Protein AF-A0A228JAV1-F1 (afdb_monomer_lite)

Foldseek 3Di:
DDDPPDDLQVLQVQLVHHSLVSVLCVDDPPDPSHDPDDVSSVVSVCVVVVVVPPDD

pLDDT: mean 83.52, std 14.54, range [37.69, 94.5]

Secondary structure (DSSP, 8-state):
----S--HHHHHHHTT--HHHHHHHHS-TTSTT--PPPHHHHHHHHHHHHHTT---

Radius of gyration: 12.54 Å; chains: 1; bounding box: 41×23×24 Å

Structure (mmCIF, N/CA/C/O backbone):
data_AF-A0A228JAV1-F1
#
_entry.id   AF-A0A228JAV1-F1
#
loop_
_atom_site.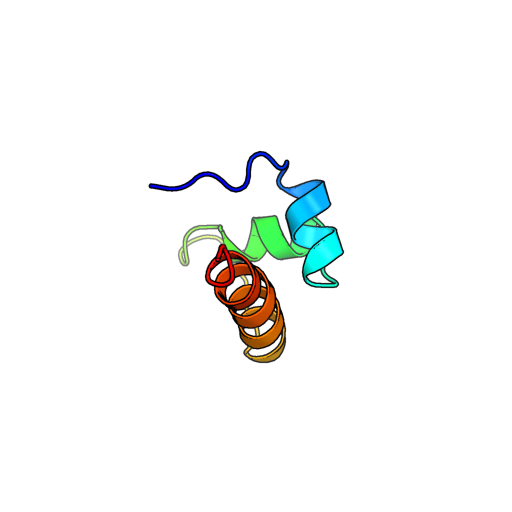group_PDB
_atom_site.id
_atom_site.type_symbol
_atom_site.label_atom_id
_atom_site.label_alt_id
_atom_site.label_comp_id
_atom_site.label_asym_id
_atom_site.label_entity_id
_atom_site.label_seq_id
_atom_site.pdbx_PDB_ins_code
_atom_site.Cartn_x
_atom_site.Cartn_y
_atom_site.Cartn_z
_atom_site.occupancy
_atom_site.B_iso_or_equiv
_atom_site.auth_seq_id
_atom_site.auth_comp_id
_atom_site.auth_asym_id
_atom_site.auth_atom_id
_atom_site.pdbx_PDB_model_num
ATOM 1 N N . MET A 1 1 ? -12.528 8.332 -6.475 1.00 42.81 1 MET A N 1
ATOM 2 C CA . MET A 1 1 ? -11.399 7.602 -5.863 1.00 42.81 1 MET A CA 1
ATOM 3 C C . MET A 1 1 ? -11.370 8.026 -4.405 1.00 42.81 1 MET A C 1
ATOM 5 O O . MET A 1 1 ? -11.009 9.164 -4.138 1.00 42.81 1 MET A O 1
ATOM 9 N N . SER A 1 2 ? -11.897 7.209 -3.492 1.00 55.84 2 SER A N 1
ATOM 10 C CA . SER A 1 2 ? -11.961 7.576 -2.073 1.00 55.84 2 SER A CA 1
ATOM 11 C C . SER A 1 2 ? -10.555 7.494 -1.491 1.00 55.84 2 SER A C 1
ATOM 13 O O . SER A 1 2 ? -9.960 6.420 -1.444 1.00 55.84 2 SER A O 1
ATOM 15 N N . VAL A 1 3 ? -9.993 8.644 -1.131 1.00 65.94 3 VAL A N 1
ATOM 16 C CA . VAL A 1 3 ? -8.710 8.722 -0.435 1.00 65.94 3 VAL A CA 1
ATOM 17 C C . VAL A 1 3 ? -9.010 8.513 1.043 1.00 65.94 3 VAL A C 1
ATOM 19 O O . VAL A 1 3 ? -9.836 9.229 1.595 1.00 65.94 3 VAL A O 1
ATOM 22 N N . LEU A 1 4 ? -8.339 7.559 1.689 1.00 69.62 4 LEU A N 1
ATOM 23 C CA . LEU A 1 4 ? -8.545 7.210 3.104 1.00 69.62 4 LEU A CA 1
ATOM 24 C C . LEU A 1 4 ? -8.162 8.334 4.099 1.00 69.62 4 LEU A C 1
ATOM 26 O O . LEU A 1 4 ? -8.146 8.099 5.301 1.00 69.62 4 LEU A O 1
ATOM 30 N N . GLY A 1 5 ? -7.829 9.540 3.623 1.00 79.25 5 GLY A N 1
ATOM 31 C CA . GLY A 1 5 ? -7.471 10.688 4.462 1.00 79.25 5 GLY A CA 1
ATOM 32 C C . GLY A 1 5 ? -6.251 10.466 5.363 1.00 79.25 5 GLY A C 1
ATOM 33 O O . GLY A 1 5 ? -6.069 11.219 6.309 1.00 79.25 5 GLY A O 1
ATOM 34 N N . MET A 1 6 ? -5.437 9.443 5.087 1.00 83.88 6 MET A N 1
ATOM 35 C CA . MET A 1 6 ? -4.280 9.050 5.894 1.00 83.88 6 MET A CA 1
ATOM 36 C C . MET A 1 6 ? -2.993 9.080 5.076 1.00 83.88 6 MET A C 1
ATOM 38 O O . MET A 1 6 ? -2.997 8.912 3.852 1.00 83.88 6 MET A O 1
ATOM 42 N N . THR A 1 7 ? -1.877 9.269 5.767 1.00 89.25 7 THR A N 1
ATOM 43 C CA . THR A 1 7 ? -0.536 9.20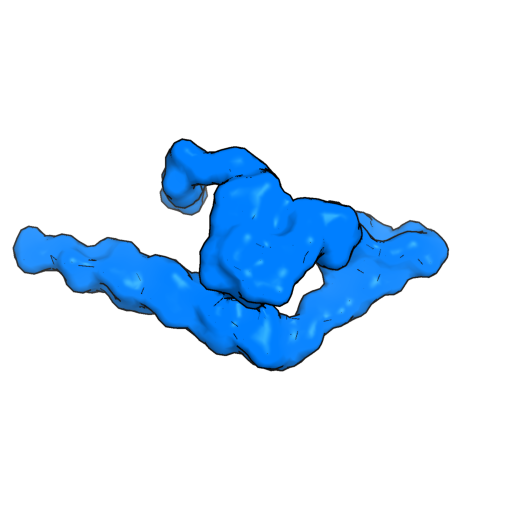9 5.194 1.00 89.25 7 THR A CA 1
ATOM 44 C C . THR A 1 7 ? -0.130 7.771 4.853 1.00 89.25 7 THR A C 1
ATOM 46 O O . THR A 1 7 ? -0.720 6.790 5.310 1.00 89.25 7 THR A O 1
ATOM 49 N N . ARG A 1 8 ? 0.928 7.619 4.042 1.00 88.00 8 ARG A N 1
ATOM 50 C CA . ARG A 1 8 ? 1.507 6.296 3.738 1.00 88.00 8 ARG A CA 1
ATOM 51 C C . ARG A 1 8 ? 2.026 5.578 4.982 1.00 88.00 8 ARG A C 1
ATOM 53 O O . ARG A 1 8 ? 2.037 4.353 4.999 1.00 88.00 8 ARG A O 1
ATOM 60 N N . GLU A 1 9 ? 2.489 6.327 5.976 1.00 90.38 9 GLU A N 1
ATOM 61 C CA . GLU A 1 9 ? 2.998 5.764 7.224 1.00 90.38 9 GLU A CA 1
ATOM 62 C C . GLU A 1 9 ? 1.860 5.150 8.036 1.00 90.38 9 GLU A C 1
ATOM 64 O O . GLU A 1 9 ? 1.885 3.949 8.285 1.00 90.38 9 GLU A O 1
ATOM 69 N N . GLU A 1 10 ? 0.800 5.920 8.285 1.00 89.62 10 GLU A N 1
ATOM 70 C CA . GLU A 1 10 ? -0.399 5.444 8.986 1.00 89.62 10 GLU A CA 1
ATOM 71 C C . GLU A 1 10 ? -1.052 4.252 8.270 1.00 89.62 10 GLU A C 1
ATOM 73 O O . GLU A 1 10 ? -1.505 3.297 8.905 1.00 89.62 10 GLU A O 1
ATOM 78 N N . PHE A 1 11 ? -1.078 4.268 6.931 1.00 89.00 11 PHE A N 1
ATOM 79 C CA . PHE A 1 11 ? -1.577 3.133 6.158 1.00 89.00 11 PHE A CA 1
ATOM 80 C C . PHE A 1 11 ? -0.699 1.889 6.334 1.00 89.00 11 PHE A C 1
ATOM 82 O O . PHE A 1 11 ? -1.231 0.796 6.530 1.00 89.00 11 PHE A O 1
ATOM 89 N N . ALA A 1 12 ? 0.629 2.041 6.282 1.00 91.69 12 ALA A N 1
ATOM 90 C CA . ALA A 1 12 ? 1.560 0.937 6.492 1.00 91.69 12 ALA A CA 1
ATOM 91 C C . ALA A 1 12 ? 1.402 0.342 7.900 1.00 91.69 12 ALA A C 1
ATOM 93 O O . ALA A 1 12 ? 1.293 -0.878 8.033 1.00 91.69 12 ALA A O 1
ATOM 94 N N . GLU A 1 13 ? 1.297 1.187 8.927 1.00 91.12 13 GLU A N 1
ATOM 95 C CA . GLU A 1 13 ? 1.081 0.752 10.309 1.00 91.12 13 GLU A CA 1
ATOM 96 C C . GLU A 1 13 ? -0.227 -0.030 10.468 1.00 91.12 13 GLU A C 1
ATOM 98 O O . GLU A 1 13 ? -0.236 -1.101 11.078 1.00 91.12 13 GLU A O 1
ATOM 103 N N . ARG A 1 14 ? -1.321 0.427 9.843 1.00 88.94 14 ARG A N 1
ATOM 104 C CA . ARG A 1 14 ? -2.621 -0.265 9.891 1.00 88.94 14 ARG A CA 1
ATOM 105 C C . ARG A 1 14 ? -2.610 -1.662 9.274 1.00 88.94 14 ARG A C 1
ATOM 107 O O . ARG A 1 14 ? -3.385 -2.509 9.710 1.00 88.94 14 ARG A O 1
ATOM 114 N N . ILE A 1 15 ? -1.758 -1.912 8.280 1.00 90.62 15 ILE A N 1
ATOM 115 C CA . ILE A 1 15 ? -1.604 -3.238 7.653 1.00 90.62 15 ILE A CA 1
ATOM 116 C C . ILE A 1 15 ? -0.442 -4.049 8.246 1.00 90.62 15 ILE A C 1
ATOM 118 O O . ILE A 1 15 ? -0.072 -5.082 7.687 1.00 90.62 15 ILE A O 1
ATOM 122 N N . GLY A 1 16 ? 0.147 -3.589 9.358 1.00 90.38 16 GLY A N 1
ATOM 123 C CA . GLY A 1 16 ? 1.244 -4.269 10.051 1.00 90.38 16 GLY A CA 1
ATOM 124 C C . GLY A 1 16 ? 2.570 -4.253 9.284 1.00 90.38 16 GLY A C 1
ATOM 125 O O . GLY A 1 16 ? 3.408 -5.135 9.471 1.00 90.38 16 GLY A O 1
ATOM 126 N N . ALA A 1 17 ? 2.765 -3.280 8.394 1.00 92.75 17 ALA A N 1
ATOM 127 C CA . ALA A 1 17 ? 3.953 -3.140 7.565 1.00 92.75 17 ALA A CA 1
ATOM 128 C C . ALA A 1 17 ? 4.748 -1.880 7.926 1.00 92.75 17 ALA A C 1
ATOM 130 O O . ALA A 1 17 ? 4.228 -0.893 8.434 1.00 92.75 17 ALA A O 1
ATOM 131 N N . LYS A 1 18 ? 6.044 -1.877 7.604 1.00 93.12 18 LYS A N 1
ATOM 132 C CA . LYS A 1 18 ? 6.850 -0.650 7.658 1.00 93.12 18 LYS A CA 1
ATOM 133 C C . LYS A 1 18 ? 6.575 0.201 6.422 1.00 93.12 18 LYS A C 1
ATOM 135 O O . LYS A 1 18 ? 6.452 -0.350 5.327 1.00 93.12 18 LYS A O 1
ATOM 140 N N . LYS A 1 19 ? 6.631 1.531 6.554 1.00 92.69 19 LYS A N 1
ATOM 141 C CA . LYS A 1 19 ? 6.537 2.476 5.424 1.00 92.69 19 LYS A CA 1
ATOM 142 C C . LYS A 1 19 ? 7.424 2.072 4.238 1.00 92.69 19 LYS A C 1
ATOM 144 O O . LYS A 1 19 ? 6.967 2.072 3.104 1.00 92.69 19 LYS A O 1
ATOM 149 N N . ARG A 1 20 ? 8.668 1.645 4.494 1.00 93.00 20 ARG A N 1
ATOM 150 C CA . ARG A 1 20 ? 9.587 1.200 3.430 1.00 93.00 20 ARG A CA 1
ATOM 151 C C . ARG A 1 20 ? 9.130 -0.076 2.715 1.00 93.00 20 ARG A C 1
ATOM 153 O O . ARG A 1 20 ? 9.351 -0.200 1.520 1.00 93.00 20 ARG A O 1
ATOM 160 N N . ALA A 1 21 ? 8.486 -1.009 3.417 1.00 93.50 21 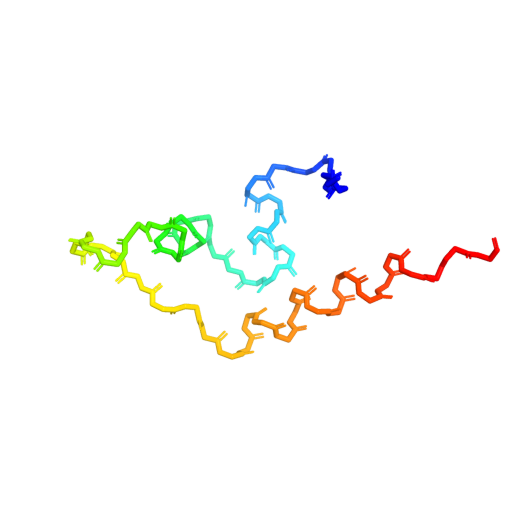ALA A N 1
ATOM 161 C CA . ALA A 1 21 ? 7.918 -2.194 2.775 1.00 93.50 21 ALA A CA 1
ATOM 162 C C . ALA A 1 21 ? 6.774 -1.796 1.834 1.00 93.50 21 ALA A C 1
ATOM 164 O O . ALA A 1 21 ? 6.758 -2.232 0.689 1.00 93.50 21 ALA A O 1
ATOM 165 N N . LEU A 1 22 ? 5.891 -0.900 2.288 1.00 93.06 22 LEU A N 1
ATOM 166 C CA . LEU A 1 22 ? 4.831 -0.338 1.456 1.00 93.06 22 LEU A CA 1
ATOM 167 C C . LEU A 1 22 ? 5.395 0.401 0.237 1.00 93.06 22 LEU A C 1
ATOM 169 O O . LEU A 1 22 ? 4.943 0.159 -0.876 1.00 93.06 22 LEU A O 1
ATOM 173 N N . ASP A 1 23 ? 6.392 1.268 0.428 1.00 93.44 23 ASP A N 1
ATOM 174 C CA . ASP A 1 23 ? 7.026 1.988 -0.680 1.00 93.44 23 ASP A CA 1
ATOM 175 C C . ASP A 1 23 ? 7.614 0.999 -1.703 1.00 93.44 23 ASP A C 1
ATOM 177 O O . ASP A 1 23 ? 7.350 1.147 -2.892 1.00 93.44 23 ASP A O 1
ATOM 181 N N . ASN A 1 24 ? 8.291 -0.068 -1.258 1.00 94.50 24 ASN A N 1
ATOM 182 C CA . ASN A 1 24 ? 8.820 -1.112 -2.145 1.00 94.50 24 ASN A CA 1
ATOM 183 C C . ASN A 1 24 ? 7.729 -1.868 -2.922 1.00 94.50 24 ASN A C 1
ATOM 185 O O . ASN A 1 24 ? 7.974 -2.299 -4.048 1.00 94.50 24 ASN A O 1
ATOM 189 N N . TRP A 1 25 ? 6.538 -2.041 -2.342 1.00 93.75 25 TRP A N 1
ATOM 190 C CA . TRP A 1 25 ? 5.392 -2.658 -3.023 1.00 93.75 25 TRP A CA 1
ATOM 191 C C . TRP A 1 25 ? 4.769 -1.751 -4.082 1.00 93.75 25 TRP A C 1
ATOM 193 O O . TRP A 1 25 ? 4.190 -2.242 -5.049 1.00 93.75 25 TRP A O 1
ATOM 203 N N . LEU A 1 26 ? 4.878 -0.436 -3.891 1.00 90.88 26 LEU A N 1
ATOM 204 C CA . LEU A 1 26 ? 4.363 0.582 -4.806 1.00 90.88 26 LEU A CA 1
ATOM 205 C C . LEU A 1 26 ? 5.357 0.948 -5.917 1.00 90.88 26 LEU A C 1
ATOM 207 O O . LEU A 1 26 ? 4.988 1.677 -6.839 1.00 90.88 26 LEU A O 1
ATOM 211 N N . LEU A 1 27 ? 6.607 0.481 -5.835 1.00 93.38 27 LEU A N 1
ATOM 212 C CA . LEU A 1 27 ? 7.591 0.680 -6.894 1.00 93.38 27 LEU A CA 1
ATOM 213 C C . LEU A 1 27 ? 7.158 -0.029 -8.191 1.00 93.38 27 LEU A C 1
ATOM 215 O O . LEU A 1 27 ? 6.462 -1.044 -8.154 1.00 93.38 27 LEU A O 1
ATOM 219 N N . PRO A 1 28 ? 7.591 0.471 -9.360 1.00 92.00 28 PRO A N 1
ATOM 220 C CA . PRO A 1 28 ? 7.410 -0.246 -10.615 1.00 92.00 28 PRO A CA 1
ATOM 221 C C . PRO A 1 28 ? 8.196 -1.562 -10.594 1.00 92.00 28 PRO A C 1
ATOM 223 O O . PRO A 1 28 ? 9.305 -1.616 -10.063 1.00 92.00 28 PRO A O 1
ATOM 226 N N . SER A 1 29 ? 7.666 -2.602 -11.243 1.00 90.00 29 SER A N 1
ATOM 227 C CA . SER A 1 29 ? 8.292 -3.934 -11.308 1.00 90.00 29 SER A CA 1
ATOM 228 C C . SER A 1 29 ? 9.672 -3.951 -11.975 1.00 90.00 29 SER A C 1
ATOM 230 O O . SER A 1 29 ? 10.435 -4.890 -11.772 1.00 90.00 29 SER A O 1
ATOM 232 N N . SER A 1 30 ? 10.021 -2.912 -12.738 1.00 91.81 30 SER A N 1
ATOM 233 C CA . SER A 1 30 ? 11.362 -2.725 -13.306 1.00 91.81 30 SER A CA 1
ATOM 234 C C . SER A 1 30 ? 12.404 -2.253 -12.283 1.00 91.81 30 SER A C 1
ATOM 236 O O . SER A 1 30 ? 13.591 -2.241 -12.595 1.00 91.81 30 SER A O 1
ATOM 238 N N . SER A 1 31 ? 11.990 -1.830 -11.083 1.00 93.19 31 SER A N 1
ATOM 239 C CA . SER A 1 31 ? 12.908 -1.386 -10.034 1.00 93.19 31 SER A CA 1
ATOM 240 C C . SER A 1 31 ? 13.531 -2.575 -9.304 1.00 93.19 31 SER A C 1
ATOM 242 O O . SER A 1 31 ? 12.834 -3.506 -8.910 1.00 93.19 31 SER A O 1
ATOM 244 N N . ALA A 1 32 ? 14.836 -2.511 -9.037 1.00 90.75 32 ALA A N 1
ATOM 245 C CA . ALA A 1 32 ? 15.549 -3.541 -8.276 1.00 90.75 32 ALA A CA 1
ATOM 246 C C . ALA A 1 32 ? 15.042 -3.682 -6.826 1.00 90.75 32 ALA A C 1
ATOM 248 O O . ALA A 1 32 ? 15.156 -4.748 -6.221 1.00 90.75 32 ALA A O 1
ATOM 249 N N . GLU A 1 33 ? 14.472 -2.613 -6.266 1.00 91.12 33 GLU A N 1
ATOM 250 C CA . GLU A 1 33 ? 13.901 -2.608 -4.916 1.00 91.12 33 GLU A CA 1
ATOM 251 C C . GLU A 1 33 ? 12.429 -3.045 -4.885 1.00 91.12 33 GLU A C 1
ATOM 253 O O . GLU A 1 33 ? 11.855 -3.162 -3.797 1.00 91.12 33 GLU A O 1
ATOM 258 N N . TYR A 1 34 ? 11.815 -3.317 -6.045 1.00 94.00 34 TYR A N 1
ATOM 259 C CA . TYR A 1 34 ? 10.439 -3.794 -6.103 1.00 94.00 34 TYR A CA 1
ATOM 260 C C . TYR A 1 34 ? 10.287 -5.105 -5.338 1.00 94.00 34 TYR A C 1
ATOM 262 O O . TYR A 1 34 ? 11.052 -6.062 -5.502 1.00 94.00 34 TYR A O 1
ATOM 270 N N . ARG A 1 35 ? 9.252 -5.158 -4.504 1.00 92.62 35 ARG A N 1
ATOM 271 C CA . ARG A 1 35 ? 8.829 -6.381 -3.829 1.00 92.62 35 ARG A CA 1
ATOM 272 C C . ARG A 1 35 ? 7.350 -6.594 -4.092 1.00 92.62 35 ARG A C 1
ATOM 274 O O . ARG A 1 35 ? 6.560 -5.671 -3.949 1.00 92.62 35 ARG A O 1
ATOM 281 N N . SER A 1 36 ? 6.963 -7.820 -4.419 1.00 90.62 36 SER A N 1
ATOM 282 C CA . SER A 1 36 ? 5.546 -8.160 -4.504 1.00 90.62 36 SER A CA 1
ATOM 283 C C . SER A 1 36 ? 4.913 -8.100 -3.115 1.00 90.62 36 SER A C 1
ATOM 285 O O . SER A 1 36 ? 5.494 -8.570 -2.131 1.00 90.62 36 SER A O 1
ATOM 287 N N . MET A 1 37 ? 3.716 -7.524 -3.038 1.00 92.62 37 MET A N 1
ATOM 288 C CA . MET A 1 37 ? 2.941 -7.490 -1.803 1.00 92.62 37 MET A CA 1
ATOM 289 C C . MET A 1 37 ? 2.497 -8.916 -1.430 1.00 92.62 37 MET A C 1
ATOM 291 O O . MET A 1 37 ? 1.891 -9.589 -2.265 1.00 92.62 37 MET A O 1
ATOM 295 N N . PRO A 1 38 ? 2.763 -9.390 -0.200 1.00 91.31 38 PRO A N 1
ATOM 296 C CA . PRO A 1 38 ? 2.350 -10.721 0.230 1.00 91.31 38 PRO A CA 1
ATOM 297 C C . PRO A 1 38 ? 0.830 -10.807 0.432 1.00 91.31 38 PRO A C 1
ATOM 299 O O . PRO A 1 38 ? 0.190 -9.836 0.843 1.00 91.31 38 PRO A O 1
ATOM 302 N N . ASP A 1 39 ? 0.252 -11.997 0.245 1.00 90.12 39 ASP A N 1
ATOM 303 C CA . ASP A 1 39 ? -1.193 -12.243 0.402 1.00 90.12 39 ASP A CA 1
ATOM 304 C C . ASP A 1 39 ? -1.745 -11.836 1.773 1.00 90.12 39 ASP A C 1
ATOM 306 O O . ASP A 1 39 ? -2.900 -11.426 1.901 1.00 90.12 39 ASP A O 1
ATOM 310 N N . MET A 1 40 ? -0.918 -11.936 2.815 1.00 87.94 40 MET A N 1
ATOM 311 C CA . MET A 1 40 ? -1.295 -11.540 4.168 1.0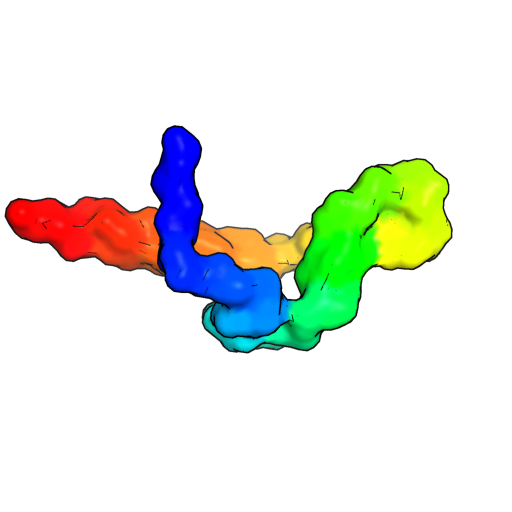0 87.94 40 MET A CA 1
ATOM 312 C C . MET A 1 40 ? -1.565 -10.030 4.265 1.00 87.94 40 MET A C 1
ATOM 314 O O . MET A 1 40 ? -2.576 -9.639 4.841 1.00 87.94 40 MET A O 1
ATOM 318 N N . ALA A 1 41 ? -0.740 -9.187 3.632 1.00 89.25 41 ALA A N 1
ATOM 319 C CA . ALA A 1 41 ? -0.968 -7.739 3.586 1.00 89.25 41 ALA A CA 1
ATOM 320 C C . ALA A 1 41 ? -2.275 -7.407 2.845 1.00 89.25 41 ALA A C 1
ATOM 322 O O . ALA A 1 41 ? -3.062 -6.576 3.298 1.00 89.25 41 ALA A O 1
ATOM 323 N N . TRP A 1 42 ? -2.578 -8.140 1.769 1.00 88.75 42 TRP A N 1
ATOM 324 C CA . TRP A 1 42 ? -3.844 -8.014 1.043 1.00 88.75 42 TRP A CA 1
ATOM 325 C C . TRP A 1 42 ? -5.084 -8.359 1.873 1.00 88.75 42 TRP A C 1
ATOM 327 O O . TRP A 1 42 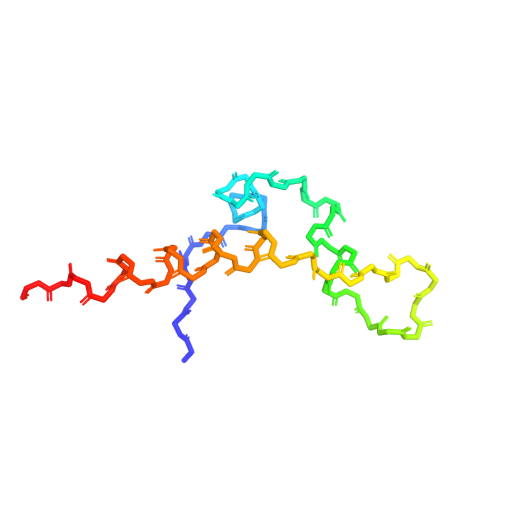? -6.165 -7.833 1.594 1.00 88.75 42 TRP A O 1
ATOM 337 N N . LYS A 1 43 ? -4.975 -9.250 2.867 1.00 89.06 43 LYS A N 1
ATOM 338 C CA . LYS A 1 43 ? -6.085 -9.534 3.792 1.00 89.06 43 LYS A CA 1
ATOM 339 C C . LYS A 1 43 ? -6.371 -8.325 4.681 1.00 89.06 43 LYS A C 1
ATOM 341 O O . LYS A 1 43 ? -7.519 -7.897 4.733 1.00 89.06 43 LYS A O 1
ATOM 346 N N . PHE A 1 44 ? -5.339 -7.717 5.268 1.00 88.88 44 PHE A N 1
ATOM 347 C CA . PHE A 1 44 ? -5.495 -6.519 6.103 1.00 88.88 44 PHE A CA 1
ATOM 348 C C . PHE A 1 44 ? -6.073 -5.331 5.326 1.00 88.88 44 PHE A C 1
ATOM 350 O O . PHE A 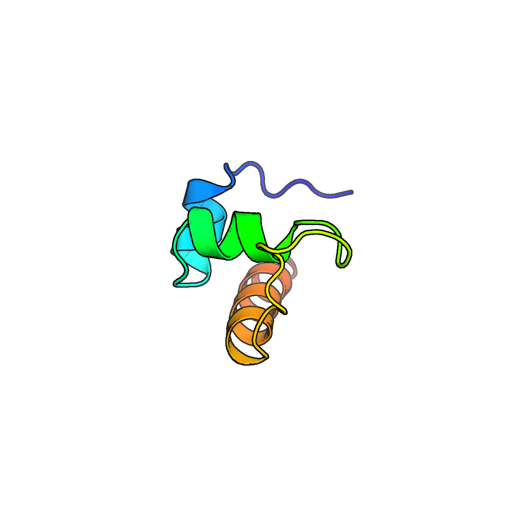1 44 ? -6.999 -4.678 5.799 1.00 88.88 44 PHE A O 1
ATOM 357 N N . ILE A 1 45 ? -5.602 -5.089 4.097 1.00 87.88 45 ILE A N 1
ATOM 358 C CA . ILE A 1 45 ? -6.153 -4.032 3.230 1.00 87.88 45 ILE A CA 1
ATOM 359 C C . ILE A 1 45 ? -7.648 -4.263 2.976 1.00 87.88 45 ILE A C 1
ATOM 361 O O . ILE A 1 45 ? -8.448 -3.334 3.084 1.00 87.88 45 ILE A O 1
ATOM 365 N N . ARG A 1 46 ? -8.042 -5.505 2.664 1.00 86.81 46 ARG A N 1
ATOM 366 C CA . ARG A 1 46 ? -9.450 -5.857 2.445 1.00 86.81 46 ARG A CA 1
ATOM 367 C C . ARG A 1 46 ? -10.304 -5.660 3.691 1.00 86.81 46 ARG A C 1
ATOM 369 O O . ARG A 1 46 ? -11.428 -5.196 3.552 1.00 86.81 46 ARG A O 1
ATOM 376 N N . GLU A 1 47 ? -9.792 -5.961 4.879 1.00 85.38 47 GLU A N 1
ATOM 377 C CA . GLU A 1 47 ? -10.519 -5.696 6.124 1.00 85.38 47 GLU A CA 1
ATOM 378 C C . GLU A 1 47 ? -10.719 -4.199 6.379 1.00 85.38 47 GLU A C 1
ATOM 380 O O . GLU A 1 47 ? -11.819 -3.791 6.753 1.00 85.38 47 GLU A O 1
ATOM 385 N N . ILE A 1 48 ? -9.700 -3.370 6.125 1.00 82.69 48 ILE A N 1
ATOM 386 C CA . ILE A 1 48 ? -9.803 -1.906 6.246 1.00 82.69 48 ILE A CA 1
ATOM 387 C C . ILE A 1 48 ? -10.866 -1.368 5.280 1.00 82.69 48 ILE A C 1
ATOM 389 O O . ILE A 1 48 ? -11.749 -0.618 5.690 1.00 82.69 48 ILE A O 1
ATOM 393 N N . LEU A 1 49 ? -10.820 -1.790 4.012 1.00 81.94 49 LEU A N 1
ATOM 394 C CA . LEU A 1 49 ? -11.774 -1.358 2.983 1.00 81.94 49 LEU A CA 1
ATOM 395 C C . LEU A 1 49 ? -13.185 -1.938 3.184 1.00 81.94 49 LEU A C 1
ATOM 397 O O . LEU A 1 49 ? -14.169 -1.313 2.795 1.00 81.94 49 LEU A O 1
ATOM 401 N N . GLY A 1 50 ? -13.300 -3.133 3.765 1.00 77.50 50 GLY A N 1
ATOM 402 C CA . GLY A 1 50 ? -14.575 -3.782 4.075 1.00 77.50 50 GLY A CA 1
ATOM 403 C C . GLY A 1 50 ? -15.286 -3.152 5.272 1.00 77.50 50 GLY A C 1
ATOM 404 O O . GLY A 1 50 ? -16.509 -3.044 5.260 1.00 77.50 50 GLY A O 1
ATOM 405 N N . ARG A 1 51 ? -14.534 -2.675 6.274 1.00 63.12 51 ARG A N 1
ATOM 406 C CA . ARG A 1 51 ? -15.077 -1.926 7.420 1.00 63.12 51 ARG A CA 1
ATOM 407 C C . ARG A 1 51 ? -15.645 -0.559 7.036 1.00 63.12 51 ARG A C 1
ATOM 409 O O . ARG A 1 51 ? -16.620 -0.140 7.645 1.00 63.12 51 ARG A O 1
ATOM 416 N N . ASP A 1 52 ? -15.100 0.095 6.010 1.00 55.94 52 ASP A N 1
ATOM 417 C CA . ASP A 1 52 ? -15.612 1.378 5.494 1.00 55.94 52 ASP A CA 1
ATOM 418 C C . ASP A 1 52 ? -17.017 1.250 4.865 1.00 55.94 52 ASP A C 1
ATOM 420 O O . ASP A 1 52 ? -17.772 2.212 4.780 1.00 55.94 52 ASP A O 1
ATOM 424 N N . LYS A 1 53 ? -17.415 0.032 4.470 1.00 55.25 53 LYS A N 1
ATOM 425 C CA . LYS A 1 53 ? -18.723 -0.245 3.850 1.00 55.25 53 LYS A CA 1
ATOM 426 C C . LYS A 1 53 ? -19.869 -0.398 4.852 1.00 55.25 53 LYS A C 1
ATOM 428 O O . LYS A 1 53 ? -21.001 -0.608 4.427 1.00 55.25 53 LYS A O 1
ATOM 433 N N . HIS A 1 54 ? -19.597 -0.302 6.152 1.00 46.69 54 HIS A N 1
ATOM 434 C CA . HIS A 1 54 ? -20.626 -0.292 7.187 1.00 46.69 54 HIS A CA 1
ATOM 435 C C . HIS A 1 54 ? -20.859 1.142 7.679 1.00 46.69 54 HIS A C 1
ATOM 437 O O . HIS A 1 54 ? -20.510 1.497 8.802 1.00 46.69 54 HIS A O 1
ATOM 443 N N . CYS A 1 55 ? -21.424 1.973 6.805 1.00 37.69 55 CYS A N 1
ATOM 444 C CA . CYS A 1 55 ? -22.121 3.191 7.207 1.00 37.69 55 CYS A CA 1
ATOM 445 C C . CYS A 1 55 ? -23.629 2.873 7.117 1.00 37.69 55 CYS A C 1
ATOM 447 O O . CYS A 1 55 ? -24.051 2.473 6.027 1.00 37.69 55 CYS A O 1
ATOM 449 N N . PRO A 1 56 ? -24.397 2.910 8.226 1.00 51.81 56 PRO A N 1
ATOM 450 C CA . PRO A 1 56 ? -25.844 2.680 8.210 1.00 51.81 56 PRO A CA 1
ATOM 451 C C . PRO A 1 56 ? -26.607 3.743 7.409 1.00 51.81 56 PRO A C 1
ATOM 453 O O . PRO A 1 56 ? -26.122 4.895 7.329 1.00 51.81 56 PRO A O 1
#

Sequence (56 aa):
MSVLGMTREEFAERIGAKKRALDNWLLPSSSAEYRSMPDMAWKFIREILGRDKHCP